Protein AF-A0A1Z9N523-F1 (afdb_monomer_lite)

Structure (mmCIF, N/CA/C/O backbone):
data_AF-A0A1Z9N523-F1
#
_entry.id   AF-A0A1Z9N523-F1
#
loop_
_atom_site.group_PDB
_atom_site.id
_atom_site.type_symbol
_atom_site.label_atom_id
_atom_site.label_alt_id
_atom_site.label_comp_id
_atom_site.label_asym_id
_atom_site.label_entity_id
_atom_site.label_seq_id
_atom_site.pdbx_PDB_ins_code
_atom_site.Cartn_x
_atom_site.Cartn_y
_atom_site.Cartn_z
_atom_site.occupancy
_atom_site.B_iso_or_equiv
_atom_site.auth_seq_id
_atom_site.auth_comp_id
_atom_site.auth_asym_id
_atom_site.auth_atom_id
_atom_site.pdbx_PDB_model_num
ATOM 1 N N . MET A 1 1 ? 18.114 -27.210 -59.861 1.00 57.78 1 MET A N 1
ATOM 2 C CA . MET A 1 1 ? 17.224 -27.190 -58.671 1.00 57.78 1 MET A CA 1
ATOM 3 C C . MET A 1 1 ? 17.980 -27.137 -57.331 1.00 57.78 1 MET A C 1
ATOM 5 O O . MET A 1 1 ? 17.465 -26.536 -56.399 1.00 57.78 1 MET A O 1
ATOM 9 N N . PHE A 1 2 ? 19.201 -27.685 -57.229 1.00 59.19 2 PHE A N 1
ATOM 10 C CA . PHE A 1 2 ? 20.018 -27.687 -55.998 1.00 59.19 2 PHE A CA 1
ATOM 11 C C . PHE A 1 2 ? 20.559 -26.310 -55.561 1.00 59.19 2 PHE A C 1
ATOM 13 O O . PHE A 1 2 ? 20.501 -25.986 -54.381 1.00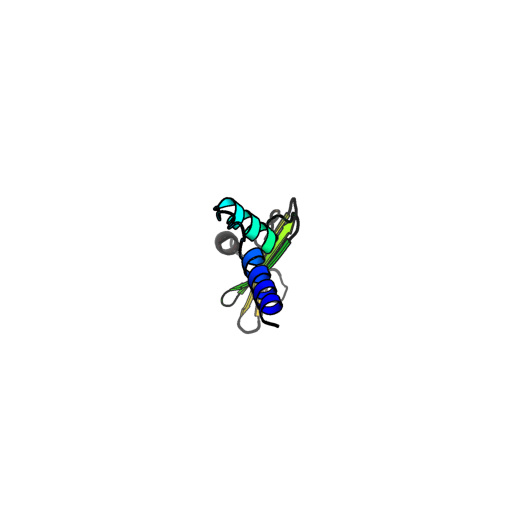 59.19 2 PHE A O 1
ATOM 20 N N . ILE A 1 3 ? 20.987 -25.458 -56.500 1.00 67.06 3 ILE A N 1
ATOM 21 C CA . ILE A 1 3 ? 21.534 -24.116 -56.201 1.00 67.06 3 ILE A CA 1
ATOM 22 C C . ILE A 1 3 ? 20.502 -23.195 -55.528 1.00 67.06 3 ILE A C 1
ATOM 24 O O . ILE A 1 3 ? 20.836 -22.484 -54.588 1.00 67.06 3 ILE A O 1
ATOM 28 N N . LYS A 1 4 ? 19.223 -23.261 -55.933 1.00 66.06 4 LYS A N 1
ATOM 29 C CA . LYS A 1 4 ? 18.140 -22.487 -55.295 1.00 66.06 4 LYS A CA 1
ATOM 30 C C . LYS A 1 4 ? 17.873 -22.932 -53.849 1.00 66.06 4 LYS A C 1
ATOM 32 O O . LYS A 1 4 ? 17.585 -22.092 -53.007 1.00 66.06 4 LYS A O 1
ATOM 37 N N . LYS A 1 5 ? 18.010 -24.233 -53.550 1.00 67.56 5 LYS A N 1
ATOM 38 C CA . LYS A 1 5 ? 17.895 -24.767 -52.179 1.00 67.56 5 LYS A CA 1
ATOM 39 C C . LYS A 1 5 ? 19.076 -24.342 -51.303 1.00 67.56 5 LYS A C 1
ATOM 41 O O . LYS A 1 5 ? 18.869 -24.000 -50.146 1.00 67.56 5 LYS A O 1
ATOM 46 N N . PHE A 1 6 ? 20.287 -24.316 -51.861 1.00 73.50 6 PHE A N 1
ATOM 47 C CA . PHE A 1 6 ? 21.483 -23.865 -51.147 1.00 73.50 6 PHE A CA 1
ATOM 48 C C . PHE A 1 6 ? 21.438 -22.359 -50.848 1.00 73.50 6 PHE A C 1
ATOM 50 O O . PHE A 1 6 ? 21.762 -21.940 -49.743 1.00 73.50 6 PHE A O 1
ATOM 57 N N . LEU A 1 7 ? 20.936 -21.557 -51.795 1.00 75.56 7 LEU A N 1
ATOM 58 C CA . LEU A 1 7 ? 20.715 -20.121 -51.608 1.00 75.56 7 LEU A CA 1
ATOM 59 C C . LEU A 1 7 ? 19.669 -19.836 -50.515 1.00 75.56 7 LEU A C 1
ATOM 61 O O . LEU A 1 7 ? 19.851 -18.937 -49.701 1.00 75.56 7 LEU A O 1
ATOM 65 N N . PHE A 1 8 ? 18.604 -20.640 -50.458 1.00 76.19 8 PHE A N 1
ATOM 66 C CA . PHE A 1 8 ? 17.593 -20.550 -49.404 1.00 76.19 8 PHE A CA 1
ATOM 67 C C . PHE A 1 8 ? 18.166 -20.909 -48.025 1.00 76.19 8 PHE A C 1
ATOM 69 O O . PHE A 1 8 ? 17.924 -20.185 -47.064 1.00 76.19 8 PHE A O 1
ATOM 76 N N . LEU A 1 9 ? 18.989 -21.963 -47.931 1.00 75.88 9 LEU A N 1
ATOM 77 C CA . LEU A 1 9 ? 19.697 -22.311 -46.692 1.00 75.88 9 LEU A CA 1
ATOM 78 C C . LEU A 1 9 ? 20.663 -21.199 -46.252 1.00 75.88 9 LEU A C 1
ATOM 80 O O . LEU A 1 9 ? 20.729 -20.877 -45.071 1.00 75.88 9 LEU A O 1
ATOM 84 N N . PHE A 1 10 ? 21.379 -20.584 -47.197 1.00 77.94 10 PHE A N 1
ATOM 85 C CA . PHE A 1 10 ? 22.317 -19.495 -46.919 1.00 77.94 10 PHE A CA 1
ATOM 86 C C . PHE A 1 10 ? 21.618 -18.250 -46.357 1.00 77.94 10 PHE A C 1
ATOM 88 O O . PHE A 1 10 ? 22.131 -17.632 -45.427 1.00 77.94 10 PHE A O 1
ATOM 95 N N . CYS A 1 11 ? 20.408 -17.930 -46.831 1.00 76.12 11 CYS A N 1
ATOM 96 C CA . CYS A 1 11 ? 19.597 -16.870 -46.231 1.00 76.12 11 CYS A CA 1
ATOM 97 C C . CYS A 1 11 ? 19.320 -17.119 -44.740 1.00 76.12 11 CYS A C 1
ATOM 99 O O . CYS A 1 11 ? 19.436 -16.177 -43.965 1.00 76.12 11 CYS A O 1
ATOM 101 N N . PHE A 1 12 ? 19.037 -18.354 -44.306 1.00 73.62 12 PHE A N 1
ATOM 102 C CA . PHE A 1 12 ? 18.837 -18.650 -42.877 1.00 73.62 12 PHE A CA 1
ATOM 103 C C . PHE A 1 12 ? 20.097 -18.428 -42.031 1.00 73.62 12 PHE A C 1
ATOM 105 O O . PHE A 1 12 ? 19.989 -17.959 -40.898 1.00 73.62 12 PHE A O 1
ATOM 112 N N . TYR A 1 13 ? 21.288 -18.691 -42.580 1.00 74.44 13 TYR A N 1
ATOM 113 C CA . TYR A 1 13 ? 22.548 -18.416 -41.881 1.00 74.44 13 TYR A CA 1
ATOM 114 C C . TYR A 1 13 ? 22.789 -16.918 -41.664 1.00 74.44 13 TYR A C 1
ATOM 116 O O . TYR A 1 13 ? 23.318 -16.534 -40.623 1.00 74.44 13 TYR A O 1
ATOM 124 N N . LEU A 1 14 ? 22.350 -16.066 -42.597 1.00 72.69 14 LEU A N 1
ATOM 125 C CA . LEU A 1 14 ? 22.487 -14.612 -42.468 1.00 72.69 14 LEU A CA 1
ATOM 126 C C . LEU A 1 14 ? 21.544 -14.012 -41.409 1.00 72.69 14 LEU A C 1
ATOM 128 O O . LEU A 1 14 ? 21.895 -13.007 -40.797 1.00 72.69 14 LEU A O 1
ATOM 132 N N . VAL A 1 15 ? 20.386 -14.632 -41.139 1.00 73.56 15 VAL A N 1
ATOM 133 C CA . VAL A 1 15 ? 19.443 -14.163 -40.096 1.00 73.56 15 VAL A CA 1
ATOM 134 C C . VAL A 1 15 ? 19.858 -14.612 -38.684 1.00 73.56 15 VAL A C 1
ATOM 136 O O . VAL A 1 15 ? 19.435 -14.017 -37.698 1.00 73.56 15 VAL A O 1
ATOM 139 N N . SER A 1 16 ? 20.726 -15.622 -38.553 1.00 70.62 16 SER A N 1
ATOM 140 C CA . SER A 1 16 ? 21.123 -16.178 -37.248 1.00 70.62 16 SER A CA 1
ATOM 141 C C . SER A 1 16 ? 22.167 -15.346 -36.486 1.00 70.62 16 SER A C 1
ATOM 143 O O . SER A 1 16 ? 22.482 -15.668 -35.339 1.00 70.62 16 SER A O 1
ATOM 145 N N . CYS A 1 17 ? 22.723 -14.291 -37.086 1.00 68.88 17 CYS A N 1
ATOM 146 C CA . CYS A 1 17 ? 23.700 -13.430 -36.423 1.00 68.88 17 CYS A CA 1
ATOM 147 C C . CYS A 1 17 ? 22.988 -12.322 -35.629 1.00 68.88 17 CYS A C 1
ATOM 149 O O . CYS A 1 17 ? 22.933 -11.166 -36.044 1.00 68.88 17 CYS A O 1
ATOM 151 N N . SER A 1 18 ? 22.406 -12.671 -34.479 1.00 67.38 18 SER A N 1
ATOM 152 C CA . SER A 1 18 ? 21.910 -11.673 -33.527 1.00 67.38 18 SER A CA 1
ATOM 153 C C . SER A 1 18 ? 23.042 -11.247 -32.595 1.00 67.38 18 SER A C 1
ATOM 155 O O . SER A 1 18 ? 23.597 -12.081 -31.879 1.00 67.38 18 SER A O 1
ATOM 157 N N . GLN A 1 19 ? 23.365 -9.953 -32.556 1.00 67.12 19 GLN A N 1
ATOM 158 C CA . GLN A 1 19 ? 24.221 -9.400 -31.506 1.00 67.12 19 GLN A CA 1
ATOM 159 C C . GLN A 1 19 ? 23.530 -9.612 -30.155 1.00 67.12 19 GLN A C 1
ATOM 161 O O . GLN A 1 19 ? 22.547 -8.937 -29.836 1.00 67.12 19 GLN A O 1
ATOM 166 N N . ILE A 1 20 ? 24.030 -10.563 -29.365 1.00 68.25 20 ILE A N 1
ATOM 167 C CA . ILE A 1 20 ? 23.615 -10.737 -27.976 1.00 68.25 20 ILE A CA 1
ATOM 168 C C . ILE A 1 20 ? 24.102 -9.490 -27.245 1.00 68.25 20 ILE A C 1
ATOM 170 O O . ILE A 1 20 ? 25.281 -9.369 -26.917 1.00 68.25 20 ILE A O 1
ATOM 174 N N . 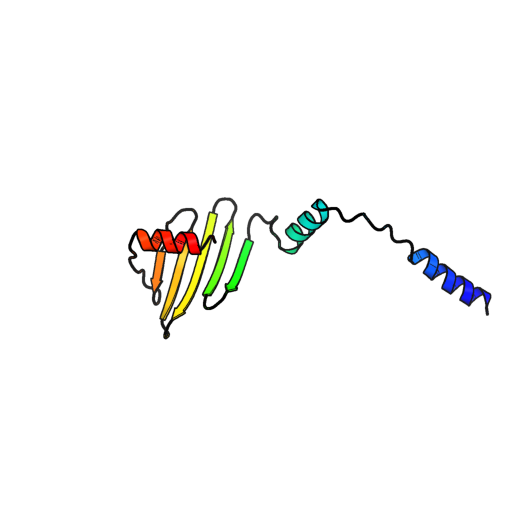LYS A 1 21 ? 23.204 -8.520 -27.040 1.00 69.50 21 LYS A N 1
ATOM 175 C CA . LYS A 1 21 ? 23.496 -7.395 -26.153 1.00 69.50 21 LYS A CA 1
ATOM 176 C C . LYS A 1 21 ? 23.793 -7.996 -24.778 1.00 69.50 21 LYS A C 1
ATOM 178 O O . LYS A 1 21 ? 22.934 -8.727 -24.275 1.00 69.50 21 LYS A O 1
ATOM 183 N N . PRO A 1 22 ? 24.972 -7.743 -24.186 1.00 73.31 22 PRO A N 1
ATOM 184 C CA . PRO A 1 22 ? 25.271 -8.251 -22.860 1.00 73.31 22 PRO A CA 1
ATOM 185 C C . PRO A 1 22 ? 24.188 -7.740 -21.914 1.00 73.31 22 PRO A C 1
ATOM 187 O O . PRO A 1 22 ? 23.925 -6.539 -21.835 1.00 73.31 22 PRO A O 1
ATOM 190 N N . ILE A 1 23 ? 23.500 -8.672 -21.260 1.00 78.50 23 ILE A N 1
ATOM 191 C CA . ILE A 1 23 ? 22.496 -8.334 -20.263 1.00 78.50 23 ILE A CA 1
ATOM 192 C C . ILE A 1 23 ? 23.263 -7.752 -19.077 1.00 78.50 23 ILE A C 1
ATOM 194 O O . ILE A 1 23 ? 23.980 -8.476 -18.391 1.00 78.50 23 ILE A O 1
ATOM 198 N N . ASN A 1 24 ? 23.144 -6.442 -18.869 1.00 86.81 24 ASN A N 1
ATOM 199 C CA . ASN A 1 24 ? 23.617 -5.791 -17.654 1.00 86.81 24 ASN A CA 1
ATOM 200 C C . ASN A 1 24 ? 22.449 -5.644 -16.661 1.00 86.81 24 ASN A C 1
ATOM 202 O O . ASN A 1 24 ? 21.276 -5.711 -17.040 1.00 86.81 24 ASN A O 1
ATOM 206 N N . SER A 1 25 ? 22.775 -5.473 -15.381 1.00 91.88 25 SER A N 1
ATOM 207 C CA . SER A 1 25 ? 21.787 -5.300 -14.312 1.00 91.88 25 SER A CA 1
ATOM 208 C C . SER A 1 25 ? 20.889 -4.082 -14.536 1.00 91.88 25 SER A C 1
ATOM 210 O O . SER A 1 25 ? 19.683 -4.173 -14.323 1.00 91.88 25 SER A O 1
ATOM 212 N N . GLU A 1 26 ? 21.453 -2.977 -15.028 1.00 90.94 26 GLU A N 1
ATOM 213 C CA . GLU A 1 26 ? 20.734 -1.721 -15.274 1.00 90.94 26 GLU A CA 1
ATOM 214 C C . GLU A 1 26 ? 19.571 -1.913 -16.255 1.00 90.94 26 GLU A C 1
ATOM 216 O O . GLU A 1 26 ? 18.436 -1.539 -15.984 1.00 90.94 26 GLU A O 1
ATOM 221 N N . LEU A 1 27 ? 19.825 -2.609 -17.361 1.00 91.62 27 LEU A N 1
ATOM 222 C CA . LEU A 1 27 ? 18.855 -2.889 -18.410 1.00 91.62 27 LEU A CA 1
ATOM 223 C C . LEU A 1 27 ? 17.731 -3.800 -17.909 1.00 91.62 27 LEU A C 1
ATOM 225 O O . LEU A 1 27 ? 16.593 -3.673 -18.360 1.00 91.62 27 LEU A O 1
ATOM 229 N N . ILE A 1 28 ? 18.026 -4.729 -16.994 1.00 92.06 28 ILE A N 1
ATOM 230 C CA . ILE A 1 28 ? 16.991 -5.545 -16.344 1.00 92.06 28 ILE A CA 1
ATOM 231 C C . ILE A 1 28 ? 16.106 -4.654 -15.467 1.00 92.06 28 ILE A C 1
ATOM 233 O O . ILE A 1 28 ? 14.878 -4.770 -15.527 1.00 92.06 28 ILE A O 1
ATOM 237 N N . ILE A 1 29 ? 16.711 -3.763 -14.675 1.00 91.00 29 ILE A N 1
ATOM 238 C CA . ILE A 1 29 ? 15.992 -2.841 -13.790 1.00 91.00 29 ILE A CA 1
ATOM 239 C C . ILE A 1 29 ? 15.103 -1.907 -14.616 1.00 91.00 29 ILE A C 1
ATOM 241 O O . ILE A 1 29 ? 13.901 -1.843 -14.368 1.00 91.00 29 ILE A O 1
ATOM 245 N N . GLU A 1 30 ? 15.642 -1.262 -15.650 1.00 91.81 30 GLU A N 1
ATOM 246 C CA . GLU A 1 30 ? 14.895 -0.354 -16.527 1.00 91.81 30 GLU A CA 1
ATOM 247 C C . GLU A 1 30 ? 13.727 -1.054 -17.228 1.00 91.81 30 GLU A C 1
ATOM 249 O O . GLU A 1 30 ? 12.601 -0.551 -17.229 1.00 91.81 30 GLU A O 1
ATOM 254 N N . LYS A 1 31 ? 13.957 -2.254 -17.778 1.00 91.38 31 LYS A N 1
ATOM 255 C CA . LYS A 1 31 ? 12.886 -3.050 -18.393 1.00 91.38 31 LYS A CA 1
ATOM 256 C C . LYS A 1 31 ? 11.805 -3.425 -17.388 1.00 91.38 31 LYS A C 1
ATOM 258 O O . LYS A 1 31 ? 10.631 -3.410 -17.743 1.00 91.38 31 LYS A O 1
ATOM 263 N N . SER A 1 32 ? 12.182 -3.736 -16.149 1.00 91.44 32 SER A N 1
ATOM 264 C CA . SER A 1 32 ? 11.228 -4.057 -15.084 1.00 91.44 32 SER A CA 1
ATOM 265 C C . SER A 1 32 ? 10.407 -2.827 -14.694 1.00 91.44 32 SER A C 1
ATOM 267 O O . SER A 1 32 ? 9.181 -2.896 -14.649 1.00 91.44 32 SER A O 1
ATOM 269 N N . ILE A 1 33 ? 11.058 -1.678 -14.491 1.00 89.50 33 ILE A N 1
ATOM 270 C CA . ILE A 1 33 ? 10.389 -0.401 -14.206 1.00 89.50 33 ILE A CA 1
ATOM 271 C C . ILE A 1 33 ? 9.372 -0.082 -15.305 1.00 89.50 33 ILE A C 1
ATOM 273 O O . ILE A 1 33 ? 8.212 0.186 -14.995 1.00 89.50 33 ILE A O 1
ATOM 277 N N . SER A 1 34 ? 9.784 -0.182 -16.571 1.00 89.31 34 SER A N 1
ATOM 278 C CA . SER A 1 34 ? 8.935 0.108 -17.729 1.00 89.31 34 SER A CA 1
ATOM 279 C C . SER A 1 34 ? 7.768 -0.878 -17.868 1.00 89.31 34 SER A C 1
ATOM 281 O O . SER A 1 34 ? 6.628 -0.458 -18.067 1.00 89.31 34 SER A O 1
ATOM 283 N N . ALA A 1 35 ? 8.015 -2.182 -17.703 1.00 89.38 35 ALA A N 1
ATOM 284 C CA . ALA A 1 35 ? 6.984 -3.213 -17.830 1.00 89.38 35 ALA A CA 1
ATOM 285 C C . ALA A 1 35 ? 5.874 -3.074 -16.777 1.00 89.38 35 ALA A C 1
ATOM 287 O O . ALA A 1 35 ? 4.700 -3.281 -17.084 1.00 89.38 35 ALA A O 1
ATOM 288 N N . TYR A 1 36 ? 6.234 -2.698 -15.548 1.00 84.50 36 TYR A N 1
ATOM 289 C CA . TYR A 1 36 ? 5.289 -2.563 -14.437 1.00 84.50 36 TYR A CA 1
ATOM 290 C C . TYR A 1 36 ? 4.822 -1.114 -14.202 1.00 84.50 36 TYR A C 1
ATOM 292 O O . TYR A 1 36 ? 3.978 -0.874 -13.339 1.00 84.50 36 TYR A O 1
ATOM 300 N N . GLY A 1 37 ? 5.315 -0.150 -14.987 1.00 83.12 37 GLY A N 1
ATOM 301 C CA . GLY A 1 37 ? 4.894 1.251 -14.942 1.00 83.12 37 GLY A CA 1
ATOM 302 C C . GLY A 1 37 ? 5.349 2.016 -13.696 1.00 83.12 37 GLY A C 1
ATOM 303 O O . GLY A 1 37 ? 4.664 2.953 -13.283 1.00 83.12 37 GLY A O 1
ATOM 304 N N . TRP A 1 38 ? 6.473 1.624 -13.088 1.00 81.06 38 TRP A N 1
ATOM 305 C CA . TRP A 1 38 ? 7.049 2.298 -11.912 1.00 81.06 38 TRP A CA 1
ATOM 306 C C . TRP A 1 38 ? 7.620 3.688 -12.224 1.00 81.06 38 TRP A C 1
ATOM 308 O O . TRP A 1 38 ? 7.844 4.486 -11.318 1.00 81.06 38 TRP A O 1
ATOM 318 N N . ASP A 1 39 ? 7.823 3.994 -13.500 1.00 85.56 39 ASP A N 1
ATOM 319 C CA . ASP A 1 39 ? 8.192 5.307 -14.028 1.00 85.56 39 ASP A CA 1
ATOM 320 C C . ASP A 1 39 ? 7.004 6.285 -14.108 1.00 85.56 39 ASP A C 1
ATOM 322 O O . ASP A 1 39 ? 7.184 7.493 -14.298 1.00 85.56 39 ASP A O 1
ATOM 326 N N . LYS A 1 40 ? 5.766 5.802 -13.939 1.00 88.19 40 LYS A N 1
ATOM 327 C CA . LYS A 1 40 ? 4.572 6.646 -14.010 1.00 88.19 40 LYS A CA 1
ATOM 328 C C . LYS A 1 40 ? 4.418 7.480 -12.742 1.00 88.19 40 LYS A C 1
ATOM 330 O O . LYS A 1 40 ? 4.322 6.970 -11.632 1.00 88.19 40 LYS A O 1
ATOM 335 N N . LYS A 1 41 ? 4.245 8.794 -12.917 1.00 86.88 41 LYS A N 1
ATOM 336 C CA . LYS A 1 41 ? 3.917 9.723 -11.814 1.00 86.88 41 LYS A CA 1
ATOM 337 C C . LYS A 1 41 ? 2.576 9.420 -11.137 1.00 86.88 41 LYS A C 1
ATOM 339 O O . LYS A 1 41 ? 2.373 9.793 -9.985 1.00 86.88 41 LYS A O 1
ATOM 344 N N . ASN A 1 42 ? 1.658 8.796 -11.875 1.00 93.62 42 ASN A N 1
ATOM 345 C CA . ASN A 1 42 ? 0.340 8.403 -11.402 1.00 93.62 42 ASN A CA 1
ATOM 346 C C . ASN A 1 42 ? 0.133 6.919 -11.681 1.00 93.62 42 ASN A C 1
ATOM 348 O O . ASN A 1 42 ? 0.145 6.509 -12.843 1.00 93.62 42 ASN A O 1
ATOM 352 N N . PHE A 1 43 ? -0.101 6.133 -10.638 1.00 92.12 43 PHE A N 1
ATOM 353 C CA . PHE A 1 43 ? -0.445 4.727 -10.799 1.00 92.12 43 PHE A CA 1
ATOM 354 C C . PHE A 1 43 ? -1.323 4.234 -9.652 1.00 92.12 43 PHE A C 1
ATOM 356 O O . PHE A 1 43 ? -1.386 4.829 -8.572 1.00 92.12 43 PHE A O 1
ATOM 363 N N . SER A 1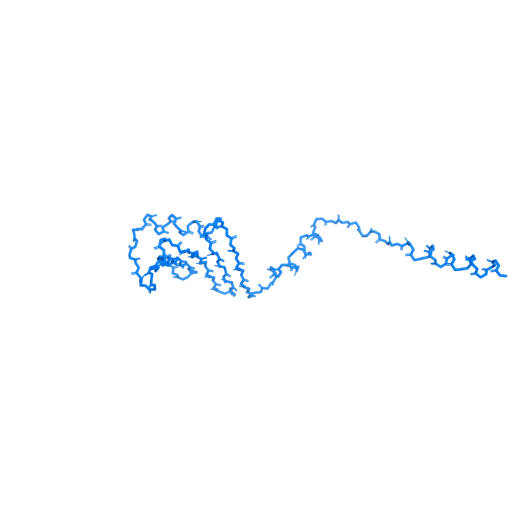 44 ? -2.011 3.123 -9.899 1.00 93.06 44 SER A N 1
ATOM 364 C CA . SER A 1 44 ? -2.683 2.366 -8.856 1.00 93.06 44 SER A CA 1
ATOM 365 C C . SER A 1 44 ? -2.355 0.893 -9.011 1.00 93.06 44 SER A C 1
ATOM 367 O O . SER A 1 44 ? -2.372 0.368 -10.120 1.00 93.06 44 SER A O 1
ATOM 369 N N . ILE A 1 45 ? -2.054 0.249 -7.889 1.00 91.31 45 ILE A N 1
ATOM 370 C CA . ILE A 1 45 ? -1.817 -1.189 -7.810 1.00 91.31 45 ILE A CA 1
ATOM 371 C C . ILE A 1 45 ? -2.905 -1.757 -6.916 1.00 91.31 45 ILE A C 1
ATOM 373 O O . ILE A 1 45 ? -3.233 -1.176 -5.882 1.00 91.31 45 ILE A O 1
ATOM 377 N N . THR A 1 46 ? -3.493 -2.870 -7.329 1.00 94.62 46 THR A N 1
ATOM 378 C CA . THR A 1 46 ? -4.433 -3.639 -6.517 1.00 94.62 46 THR A CA 1
ATOM 379 C C . THR A 1 46 ? -4.020 -5.092 -6.587 1.00 94.62 46 THR A C 1
ATOM 381 O O . THR A 1 46 ? -3.767 -5.599 -7.677 1.00 94.62 46 THR A O 1
ATOM 384 N N . PHE A 1 47 ? -3.929 -5.740 -5.436 1.00 93.94 47 PHE A N 1
ATOM 385 C CA . PHE A 1 47 ? -3.570 -7.146 -5.348 1.00 93.94 47 PHE A CA 1
ATOM 386 C C . PHE A 1 47 ? -4.217 -7.768 -4.118 1.00 93.94 47 PHE A C 1
ATOM 388 O O . PHE A 1 47 ? -4.466 -7.087 -3.121 1.00 93.94 47 PHE A O 1
ATOM 395 N N . ASP A 1 48 ? -4.469 -9.065 -4.200 1.00 96.06 48 ASP A N 1
ATOM 396 C CA . ASP A 1 48 ? -4.971 -9.847 -3.083 1.00 96.06 48 ASP A CA 1
ATOM 397 C C . ASP A 1 48 ? -3.793 -10.571 -2.424 1.00 96.06 48 ASP A C 1
ATOM 399 O O . ASP A 1 48 ? -2.934 -11.145 -3.098 1.00 96.06 48 ASP A O 1
ATOM 403 N N . PHE A 1 49 ? -3.725 -10.513 -1.098 1.00 92.94 49 PHE A N 1
ATOM 404 C CA . PHE A 1 49 ? -2.723 -11.212 -0.307 1.00 92.94 49 PHE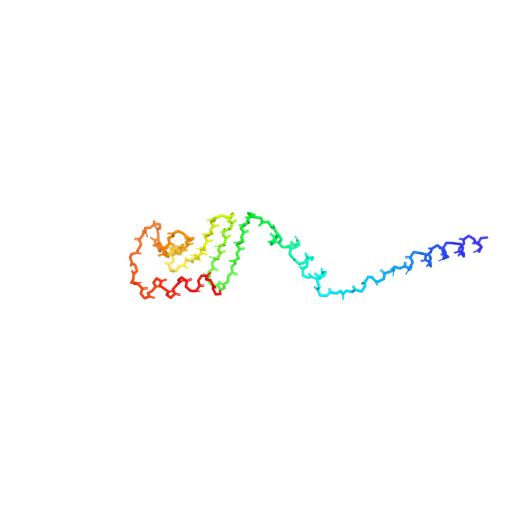 A CA 1
ATOM 405 C C . PHE A 1 49 ? -3.368 -11.778 0.952 1.00 92.94 49 PHE A C 1
ATOM 407 O O . PHE A 1 49 ? -3.811 -11.034 1.833 1.00 92.94 49 PHE A O 1
ATOM 414 N N . ARG A 1 50 ? -3.387 -13.113 1.044 1.00 92.12 50 ARG A N 1
ATOM 415 C CA . ARG A 1 50 ? -4.139 -13.849 2.073 1.00 92.12 50 ARG A CA 1
ATOM 416 C C . ARG A 1 50 ? -5.616 -13.424 2.027 1.00 92.12 50 ARG A C 1
ATOM 418 O O . ARG A 1 50 ? -6.183 -13.343 0.945 1.00 92.12 50 ARG A O 1
ATOM 425 N N . ASP A 1 51 ? -6.207 -13.101 3.173 1.00 93.50 51 ASP A N 1
ATOM 426 C CA . ASP A 1 51 ? -7.620 -12.713 3.296 1.00 93.50 51 ASP A CA 1
ATOM 427 C C . ASP A 1 51 ? -7.881 -11.228 2.994 1.00 93.50 51 ASP A C 1
ATOM 429 O O . ASP A 1 51 ? -8.971 -10.717 3.258 1.00 93.50 51 ASP A O 1
ATOM 433 N N . TYR A 1 52 ? -6.874 -10.498 2.509 1.00 95.38 52 TYR A N 1
ATOM 434 C CA . TYR A 1 52 ? -6.946 -9.056 2.329 1.00 95.38 52 TYR A CA 1
ATOM 435 C C . TYR A 1 52 ? -6.757 -8.651 0.875 1.00 95.38 52 TYR A C 1
ATOM 437 O O . TYR A 1 52 ? -5.834 -9.095 0.196 1.00 95.38 52 TYR A O 1
ATOM 445 N N . LYS A 1 53 ? -7.571 -7.689 0.451 1.00 96.94 53 LYS A N 1
ATOM 446 C CA . LYS A 1 53 ? -7.369 -6.925 -0.773 1.00 96.94 53 LYS A CA 1
ATOM 447 C C . LYS A 1 53 ? -6.647 -5.629 -0.455 1.00 96.94 53 LYS A C 1
ATOM 449 O O . LYS A 1 53 ? -7.152 -4.813 0.324 1.00 96.94 53 LYS A O 1
ATOM 454 N N . TYR A 1 54 ? -5.492 -5.437 -1.072 1.00 96.19 54 TYR A N 1
ATOM 455 C CA . TYR A 1 54 ? -4.662 -4.251 -0.930 1.00 96.19 54 TYR A CA 1
ATOM 456 C C . TYR A 1 54 ? -4.809 -3.340 -2.137 1.00 96.19 54 TYR A C 1
ATOM 458 O O . TYR A 1 54 ? -4.960 -3.793 -3.273 1.00 96.19 54 TYR A O 1
ATOM 466 N N . LYS A 1 55 ? -4.733 -2.034 -1.889 1.00 96.06 55 LYS A N 1
ATOM 467 C CA . LYS A 1 55 ? -4.708 -1.018 -2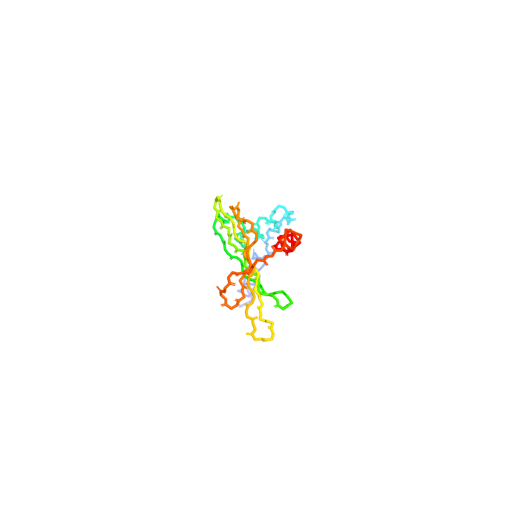.934 1.00 96.06 55 LYS A CA 1
ATOM 468 C C . LYS A 1 55 ? -3.727 0.091 -2.581 1.00 96.06 55 LYS A C 1
ATOM 470 O O . LYS A 1 55 ? -3.812 0.691 -1.515 1.00 96.06 55 LYS A O 1
ATOM 475 N N . LEU A 1 56 ? -2.837 0.385 -3.520 1.00 94.44 56 LEU A N 1
ATOM 476 C CA . LEU A 1 56 ? -1.979 1.561 -3.521 1.00 94.44 56 LEU A CA 1
ATOM 477 C C . LEU A 1 56 ? -2.472 2.520 -4.603 1.00 94.44 56 LEU A C 1
ATOM 479 O O . LEU A 1 56 ? -2.747 2.113 -5.734 1.00 94.44 56 LEU A O 1
ATOM 483 N N . ILE A 1 57 ? -2.574 3.799 -4.264 1.00 95.19 57 ILE A N 1
ATOM 484 C CA . ILE A 1 57 ? -2.729 4.899 -5.216 1.00 95.19 57 ILE A CA 1
ATOM 485 C C . ILE A 1 57 ? -1.552 5.840 -5.001 1.00 95.19 57 ILE A C 1
ATOM 487 O O . ILE A 1 57 ? -1.343 6.308 -3.884 1.00 95.19 57 ILE A O 1
ATOM 491 N N . ARG A 1 58 ? -0.815 6.150 -6.066 1.00 93.69 58 ARG A N 1
ATOM 492 C CA . ARG A 1 58 ? 0.285 7.115 -6.047 1.00 93.69 58 ARG A CA 1
ATOM 493 C C . ARG A 1 58 ? 0.030 8.215 -7.069 1.00 93.69 58 ARG A C 1
ATOM 495 O O . ARG A 1 58 ? -0.353 7.937 -8.203 1.00 93.69 58 ARG A O 1
ATOM 502 N N . LYS A 1 59 ? 0.229 9.454 -6.634 1.00 94.94 59 LYS A N 1
ATOM 503 C CA . LYS A 1 59 ? 0.185 10.704 -7.400 1.00 94.94 59 LYS A CA 1
ATOM 504 C C . LYS A 1 59 ? 1.421 11.545 -7.022 1.00 94.94 59 LYS A C 1
ATOM 506 O O . LYS A 1 59 ? 2.032 11.256 -5.993 1.00 94.94 59 LYS A O 1
ATOM 511 N N . PRO A 1 60 ? 1.775 12.610 -7.768 1.00 92.69 60 PRO A N 1
ATOM 512 C CA . PRO A 1 60 ? 2.983 13.402 -7.514 1.00 92.69 60 PRO A CA 1
ATOM 513 C C . PRO A 1 60 ? 3.184 13.871 -6.066 1.00 92.69 60 PRO A C 1
ATOM 515 O O . PRO A 1 60 ? 4.303 13.843 -5.570 1.00 92.69 60 PRO A O 1
ATOM 518 N N . VAL A 1 61 ? 2.107 14.283 -5.394 1.00 94.50 61 VAL A N 1
ATOM 519 C CA . VAL A 1 61 ? 2.136 14.840 -4.027 1.00 94.50 61 VAL A CA 1
ATOM 520 C C . VAL A 1 61 ? 1.236 14.076 -3.055 1.00 94.50 61 VAL A C 1
ATOM 522 O O . VAL A 1 61 ? 0.990 14.533 -1.948 1.00 94.50 61 VAL A O 1
ATOM 525 N N . PHE A 1 62 ? 0.718 12.918 -3.469 1.00 96.25 62 PHE A N 1
ATOM 526 C CA . PHE A 1 62 ? -0.262 12.173 -2.687 1.00 96.25 62 PHE A CA 1
ATOM 527 C C . PHE A 1 62 ? -0.055 10.671 -2.827 1.00 96.25 62 PHE A C 1
ATOM 529 O O . PHE A 1 62 ? 0.151 10.155 -3.928 1.00 96.25 62 PHE A O 1
ATOM 536 N N . PHE A 1 63 ? -0.194 9.951 -1.719 1.00 94.75 63 PHE A N 1
ATOM 537 C CA . PHE A 1 63 ? -0.360 8.506 -1.754 1.00 94.75 63 PHE A CA 1
ATOM 538 C C . PHE A 1 63 ? -1.491 8.056 -0.836 1.00 94.75 63 PHE A C 1
ATOM 540 O O . PHE A 1 63 ? -1.806 8.707 0.158 1.00 94.75 63 PHE A O 1
ATOM 547 N N . SER A 1 64 ? -2.082 6.915 -1.173 1.00 96.88 64 SER A N 1
ATOM 548 C CA . SER A 1 64 ? -3.060 6.226 -0.344 1.00 96.88 64 SER A CA 1
ATOM 549 C C . SER A 1 64 ? -2.758 4.738 -0.317 1.00 96.88 64 SER A C 1
ATOM 551 O O . SER A 1 64 ? -2.635 4.113 -1.372 1.00 96.88 64 SER A O 1
ATOM 553 N N . PHE A 1 65 ? -2.656 4.197 0.893 1.00 97.12 65 PHE A N 1
ATOM 554 C CA . PHE A 1 65 ? -2.627 2.769 1.151 1.00 97.12 65 PHE A CA 1
ATOM 555 C C . PHE A 1 65 ? -3.975 2.346 1.713 1.00 97.12 65 PHE A C 1
ATOM 557 O O . PHE A 1 65 ? -4.486 2.952 2.657 1.00 97.12 65 PHE A O 1
ATOM 564 N N . GLN A 1 66 ? -4.537 1.292 1.144 1.00 97.31 66 GLN A N 1
ATOM 565 C CA . GLN A 1 66 ? -5.797 0.722 1.576 1.00 97.31 66 GLN A CA 1
ATOM 566 C C . GLN A 1 66 ? -5.661 -0.790 1.719 1.00 97.31 66 GLN A C 1
ATOM 568 O O . GLN A 1 66 ? -5.037 -1.455 0.892 1.00 97.31 66 GLN A O 1
ATOM 573 N N . ARG A 1 67 ? -6.312 -1.322 2.750 1.00 96.69 67 ARG A N 1
ATOM 574 C CA . ARG A 1 67 ? -6.533 -2.752 2.957 1.00 96.69 67 ARG A CA 1
ATOM 575 C C . ARG A 1 67 ? -8.001 -2.980 3.251 1.00 96.69 67 ARG A C 1
ATOM 577 O O . ARG A 1 67 ? -8.591 -2.255 4.046 1.00 96.69 67 ARG A O 1
ATOM 584 N N . SER A 1 68 ? -8.578 -4.013 2.661 1.00 97.19 68 SER A N 1
ATOM 585 C CA . SER A 1 68 ? -9.954 -4.414 2.937 1.00 97.19 68 SER A CA 1
ATOM 586 C C . SER A 1 68 ? -10.078 -5.919 3.079 1.00 97.19 68 SER A C 1
ATOM 588 O O . SER A 1 68 ? -9.362 -6.656 2.406 1.00 97.19 68 SER A O 1
ATOM 590 N N . LYS A 1 69 ? -10.990 -6.357 3.943 1.00 96.94 69 LYS A N 1
ATOM 591 C CA . LYS A 1 69 ? -11.435 -7.749 4.034 1.00 96.94 69 LYS A CA 1
ATOM 592 C C . LYS A 1 69 ? -12.902 -7.814 4.428 1.00 96.94 69 LYS A C 1
ATOM 594 O O . LYS A 1 69 ? -13.433 -6.857 4.989 1.00 96.94 69 LYS A O 1
ATOM 599 N N . VAL A 1 70 ? -13.516 -8.965 4.198 1.00 97.12 70 VAL A N 1
ATOM 600 C CA . VAL A 1 70 ? -14.807 -9.313 4.791 1.00 97.12 70 VAL A CA 1
ATOM 601 C C . VAL A 1 70 ? -14.542 -10.323 5.899 1.00 97.12 70 VAL A C 1
ATOM 603 O O . VAL A 1 70 ? -13.892 -11.337 5.664 1.00 97.12 70 VAL A O 1
ATOM 606 N N . ASN A 1 71 ? -15.000 -10.029 7.111 1.00 93.44 71 ASN A N 1
ATOM 607 C CA . ASN A 1 71 ? -14.879 -10.907 8.267 1.00 93.44 71 ASN A CA 1
ATOM 608 C C . ASN A 1 71 ? -16.279 -11.214 8.793 1.00 93.44 71 ASN A C 1
ATOM 610 O O . ASN A 1 71 ? -16.951 -10.296 9.246 1.00 93.44 71 ASN A O 1
ATOM 614 N N . GLU A 1 72 ? -16.724 -12.469 8.707 1.00 94.06 72 GLU A N 1
ATOM 615 C CA . GLU A 1 72 ? -18.065 -12.886 9.169 1.00 94.06 72 GLU A CA 1
ATOM 616 C C . GLU A 1 72 ? -19.207 -12.046 8.557 1.00 94.06 72 GLU A C 1
ATOM 618 O O . GLU A 1 72 ? -20.164 -11.665 9.221 1.00 94.06 72 GLU A O 1
ATOM 623 N N . GLY A 1 73 ? -19.082 -11.709 7.269 1.00 95.00 73 GLY A N 1
ATOM 624 C CA . GLY A 1 73 ? -20.043 -10.858 6.558 1.00 95.00 73 GLY A CA 1
ATOM 625 C C . GLY A 1 73 ? -19.864 -9.354 6.788 1.00 95.00 73 GLY A C 1
ATOM 626 O O . GLY A 1 73 ? -20.521 -8.574 6.111 1.00 95.00 73 GLY A O 1
ATOM 627 N N . ILE A 1 74 ? -18.946 -8.943 7.667 1.00 96.50 74 ILE A N 1
ATOM 628 C CA . ILE A 1 74 ? -18.658 -7.537 7.962 1.00 96.50 74 ILE A CA 1
ATOM 629 C C . ILE A 1 74 ? -17.485 -7.049 7.107 1.00 96.50 74 ILE A C 1
ATOM 631 O O . ILE A 1 74 ? -16.357 -7.535 7.233 1.00 96.50 74 ILE A O 1
ATOM 635 N N . ALA A 1 75 ? -17.723 -6.053 6.260 1.00 97.00 75 ALA A N 1
ATOM 636 C CA . ALA A 1 75 ? -16.703 -5.360 5.492 1.00 97.00 75 ALA A CA 1
ATOM 637 C C . ALA A 1 75 ? -15.881 -4.437 6.400 1.00 97.00 75 ALA A C 1
ATOM 639 O O . ALA A 1 75 ? -16.398 -3.487 6.990 1.00 97.00 75 ALA A O 1
ATOM 640 N N . ILE A 1 76 ? -14.576 -4.697 6.474 1.00 97.56 76 ILE A N 1
ATOM 641 C CA . ILE A 1 76 ? -13.599 -3.901 7.219 1.00 97.56 76 ILE A CA 1
ATOM 642 C C . ILE A 1 76 ? -12.645 -3.262 6.216 1.00 97.56 76 ILE A C 1
ATOM 644 O O . ILE A 1 76 ? -12.016 -3.966 5.423 1.00 97.56 76 ILE A O 1
ATOM 648 N N . VAL A 1 77 ? -12.502 -1.938 6.273 1.00 97.75 77 VAL A N 1
ATOM 649 C CA . VAL A 1 77 ? -11.617 -1.180 5.380 1.00 97.75 77 VAL A CA 1
ATOM 650 C C . VAL A 1 77 ? -10.725 -0.253 6.193 1.00 97.75 77 VAL A C 1
ATOM 652 O O . VAL A 1 77 ? -11.225 0.604 6.914 1.00 97.75 77 VAL A O 1
ATOM 655 N N . ASP A 1 78 ? -9.414 -0.407 6.032 1.00 97.44 78 ASP A N 1
ATOM 656 C CA . ASP A 1 78 ? -8.387 0.496 6.547 1.00 97.44 78 ASP A CA 1
ATOM 657 C C . ASP A 1 78 ? -7.881 1.387 5.408 1.00 97.44 78 ASP A C 1
ATOM 659 O O . ASP A 1 78 ? -7.538 0.876 4.339 1.00 97.44 78 ASP A O 1
ATOM 663 N N . VAL A 1 79 ? -7.789 2.698 5.639 1.00 97.50 79 VAL A N 1
ATOM 664 C CA . VAL A 1 79 ? -7.217 3.665 4.689 1.00 97.50 79 VAL A CA 1
ATOM 665 C C . VAL A 1 79 ? -6.229 4.574 5.409 1.00 97.50 79 VAL A C 1
ATOM 667 O O . VAL A 1 79 ? -6.572 5.195 6.410 1.00 97.50 79 VAL A O 1
ATOM 670 N N . MET A 1 80 ? -5.020 4.692 4.869 1.00 97.06 80 MET A N 1
ATOM 671 C CA . MET A 1 80 ? -3.997 5.657 5.273 1.00 97.06 80 MET A CA 1
ATOM 672 C C . MET A 1 80 ? -3.595 6.491 4.056 1.00 97.06 80 MET A C 1
ATOM 674 O O . MET A 1 80 ? -3.547 5.982 2.934 1.00 97.06 80 MET A O 1
ATOM 678 N N . THR A 1 81 ? -3.295 7.771 4.259 1.00 97.00 81 THR A N 1
ATOM 679 C CA . THR A 1 81 ? -2.830 8.658 3.182 1.00 97.00 81 THR A CA 1
ATOM 680 C C . THR A 1 81 ? -1.580 9.415 3.605 1.00 97.00 81 THR A C 1
ATOM 682 O O . THR A 1 81 ? -1.204 9.388 4.773 1.00 97.00 81 THR A O 1
ATOM 685 N N . SER A 1 82 ? -0.950 10.122 2.671 1.00 96.19 82 SER A N 1
ATOM 686 C CA . SER A 1 82 ? 0.129 11.070 2.977 1.00 96.19 82 SER A CA 1
ATOM 687 C C . SER A 1 82 ? -0.286 12.196 3.931 1.00 96.19 82 SER A C 1
ATOM 689 O O . SER A 1 82 ? 0.575 12.812 4.547 1.00 96.19 82 SER A O 1
ATOM 691 N N . GLU A 1 83 ? -1.585 12.474 4.046 1.00 97.00 83 GLU A N 1
ATOM 692 C CA . GLU A 1 83 ? -2.129 13.618 4.789 1.00 97.00 83 GLU A CA 1
ATOM 693 C C . GLU A 1 83 ? -2.808 13.207 6.099 1.00 97.00 83 GLU A C 1
ATOM 695 O O . GLU A 1 83 ? -2.903 13.998 7.031 1.00 97.00 83 GLU A O 1
ATOM 700 N N . ASN A 1 84 ? -3.286 11.964 6.182 1.00 95.88 84 ASN A N 1
ATOM 701 C CA . ASN A 1 84 ? -4.097 11.479 7.291 1.00 95.88 84 ASN A CA 1
ATOM 702 C C . ASN A 1 84 ? -3.588 10.131 7.798 1.00 95.88 84 ASN A C 1
ATOM 704 O O . ASN A 1 84 ? -3.298 9.225 7.007 1.00 95.88 84 ASN A O 1
ATOM 708 N N . LYS A 1 85 ? -3.572 9.986 9.131 1.00 94.94 85 LYS A N 1
ATOM 709 C CA . LYS A 1 85 ? -3.350 8.704 9.814 1.00 94.94 85 LYS A CA 1
ATOM 710 C C . LYS A 1 85 ? -4.396 7.672 9.386 1.00 94.94 85 LYS A C 1
ATOM 712 O O . LYS A 1 85 ? -5.444 8.019 8.842 1.00 94.94 85 LYS A O 1
ATOM 717 N N . LEU A 1 86 ? -4.108 6.403 9.668 1.00 96.94 86 LEU A N 1
ATOM 718 C CA . LEU A 1 86 ? -5.022 5.310 9.368 1.00 96.94 86 LEU A CA 1
ATOM 719 C C . LEU A 1 86 ? -6.407 5.552 9.976 1.00 96.94 86 LEU A C 1
ATOM 721 O O . LEU A 1 86 ? -6.546 5.789 11.175 1.00 96.94 86 LEU A O 1
ATOM 725 N N . ASN A 1 87 ? -7.421 5.426 9.128 1.00 97.12 87 ASN A N 1
ATOM 726 C CA . ASN A 1 87 ? -8.824 5.396 9.499 1.00 97.12 87 ASN A CA 1
ATOM 727 C C . ASN A 1 87 ? -9.417 4.030 9.135 1.00 97.12 87 ASN A C 1
ATOM 729 O O . ASN A 1 87 ? -9.171 3.523 8.037 1.00 97.12 87 ASN A O 1
ATOM 733 N N . ARG A 1 88 ? -10.214 3.454 10.041 1.00 97.69 88 ARG A N 1
ATOM 734 C CA . ARG A 1 88 ? -10.953 2.213 9.802 1.00 97.69 88 ARG A CA 1
ATOM 735 C C . ARG A 1 88 ? -12.432 2.500 9.638 1.00 97.69 88 ARG A C 1
ATOM 737 O O . ARG A 1 88 ? -13.028 3.216 10.438 1.00 97.69 88 ARG A O 1
ATOM 744 N N . THR A 1 89 ? -13.039 1.835 8.667 1.00 98.06 89 THR A N 1
ATOM 745 C CA . THR A 1 89 ? -14.491 1.701 8.576 1.00 98.06 89 THR A CA 1
ATOM 746 C C . THR A 1 89 ? -14.919 0.244 8.724 1.00 98.06 89 THR A C 1
ATOM 748 O O . THR A 1 89 ? -14.197 -0.666 8.311 1.00 98.06 89 THR A O 1
ATOM 751 N N . MET A 1 90 ? -16.082 0.032 9.337 1.00 97.50 90 MET A N 1
ATOM 752 C CA . MET A 1 90 ? -16.790 -1.248 9.400 1.00 97.50 90 MET A CA 1
ATOM 753 C C . MET A 1 90 ? -18.221 -1.015 8.919 1.00 97.50 90 MET A C 1
ATOM 755 O O . MET A 1 90 ? -18.879 -0.104 9.423 1.00 97.50 90 MET A O 1
ATOM 759 N N . GLU A 1 91 ? -18.683 -1.760 7.911 1.00 96.38 91 GLU A N 1
ATOM 760 C CA . GLU A 1 91 ? -19.969 -1.493 7.233 1.00 96.38 91 GLU A CA 1
ATOM 761 C C . GLU A 1 91 ? -20.121 -0.020 6.799 1.00 96.38 91 GLU A C 1
ATOM 763 O O . GLU A 1 91 ? -21.157 0.619 6.984 1.00 96.38 91 GLU A O 1
ATOM 768 N N . GLY A 1 92 ? -19.030 0.572 6.298 1.00 94.94 92 GLY A N 1
ATOM 769 C CA . GLY A 1 92 ? -18.986 1.972 5.863 1.00 94.94 92 GLY A CA 1
ATOM 770 C C . GLY A 1 92 ? -18.996 3.016 6.989 1.00 94.94 92 GLY A C 1
ATOM 771 O O . GLY A 1 92 ? -18.879 4.207 6.707 1.00 94.94 92 GLY A O 1
ATOM 772 N N . 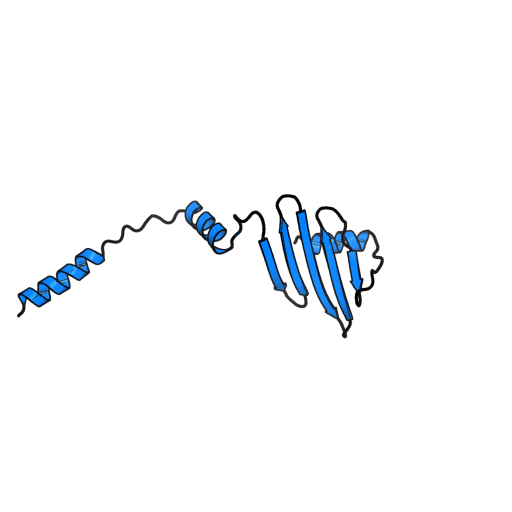LYS A 1 93 ? -19.083 2.612 8.263 1.00 97.00 93 LYS A N 1
ATOM 773 C CA . LYS A 1 93 ? -19.065 3.525 9.416 1.00 97.00 93 LYS A CA 1
ATOM 774 C C . LYS A 1 93 ? -17.668 3.629 10.007 1.00 97.00 93 LYS A C 1
ATOM 776 O O . LYS A 1 93 ? -17.011 2.612 10.210 1.00 97.00 93 LYS A O 1
ATOM 781 N N . SER A 1 94 ? -17.225 4.850 10.305 1.00 96.44 94 SER A N 1
ATOM 782 C CA . SER A 1 94 ? -15.932 5.095 10.955 1.00 96.44 94 SER A CA 1
ATOM 783 C C . SER A 1 94 ? -15.884 4.466 12.349 1.00 96.44 94 SER A C 1
ATOM 785 O O . SER A 1 94 ? -16.830 4.601 13.126 1.00 96.44 94 SER A O 1
ATOM 787 N N . VAL A 1 95 ? -14.779 3.791 12.665 1.00 96.44 95 VAL A N 1
ATOM 788 C CA . VAL A 1 95 ? -14.544 3.140 13.957 1.00 96.44 95 VAL A CA 1
ATOM 789 C C . VAL A 1 95 ? -13.320 3.755 14.613 1.00 96.44 95 VAL A C 1
ATOM 791 O O . VAL A 1 95 ? -12.242 3.821 14.022 1.00 96.44 95 VAL A O 1
ATOM 794 N N . ARG A 1 96 ? -13.471 4.178 15.871 1.00 95.31 96 ARG A N 1
ATOM 795 C CA . ARG A 1 96 ? -12.354 4.706 16.652 1.00 95.31 96 ARG A CA 1
ATOM 796 C C . ARG A 1 96 ? -11.421 3.569 17.060 1.00 95.31 96 ARG A C 1
ATOM 798 O O . ARG A 1 96 ? -11.840 2.610 17.700 1.00 95.31 96 ARG A O 1
ATOM 805 N N . LEU A 1 97 ? -10.148 3.720 16.719 1.00 96.31 97 LEU A N 1
ATOM 806 C CA . LEU A 1 97 ? -9.067 2.833 17.133 1.00 96.31 97 LEU A CA 1
ATOM 807 C C . LEU A 1 97 ? -8.207 3.529 18.193 1.00 96.31 97 LEU A C 1
ATOM 809 O O . LEU A 1 97 ? -8.161 4.758 18.252 1.00 96.31 97 LEU A O 1
ATOM 813 N N . SER A 1 98 ? -7.525 2.748 19.031 1.00 97.06 98 SER A N 1
ATOM 814 C CA . SER A 1 98 ? -6.472 3.284 19.894 1.00 97.06 98 SER A CA 1
ATOM 815 C C . SER A 1 98 ? -5.242 3.658 19.065 1.00 97.06 98 SER A C 1
ATOM 817 O O . SER A 1 98 ? -4.980 3.058 18.020 1.00 97.06 98 SER A O 1
ATOM 819 N N . ASP A 1 99 ? -4.430 4.588 19.568 1.00 95.50 99 ASP A N 1
ATOM 820 C CA . ASP A 1 99 ? -3.203 5.021 18.887 1.00 95.50 99 ASP A CA 1
ATOM 821 C C . ASP A 1 99 ? -2.226 3.863 18.631 1.00 95.50 99 ASP A C 1
ATOM 823 O O . ASP A 1 99 ? -1.585 3.798 17.581 1.00 95.50 99 ASP A O 1
ATOM 827 N N . SER A 1 100 ? -2.159 2.897 19.554 1.00 96.19 100 SER A N 1
ATOM 828 C CA . SER A 1 100 ? -1.349 1.684 19.395 1.00 96.19 100 SER A CA 1
ATOM 829 C C . SER A 1 100 ? -1.764 0.861 18.172 1.00 96.19 100 SER A C 1
ATOM 831 O O . SER A 1 100 ? -0.912 0.429 17.394 1.00 96.19 100 SER A O 1
ATOM 833 N N . ILE A 1 101 ? -3.071 0.685 17.965 1.00 95.75 101 ILE A N 1
ATOM 834 C CA . ILE A 1 101 ? -3.623 -0.078 16.844 1.00 95.75 101 ILE A CA 1
ATOM 835 C C . ILE A 1 101 ? -3.490 0.702 15.534 1.00 95.75 101 ILE A C 1
ATOM 837 O O . ILE A 1 101 ? -3.156 0.108 14.509 1.00 95.75 101 ILE A O 1
ATOM 841 N N . ILE A 1 102 ? -3.678 2.027 15.565 1.00 95.81 102 ILE A N 1
ATOM 842 C CA . ILE A 1 102 ? -3.439 2.904 14.409 1.00 95.81 102 ILE A CA 1
ATOM 843 C C . ILE A 1 102 ? -2.002 2.738 13.915 1.00 95.81 102 ILE A C 1
ATOM 845 O O . ILE A 1 102 ? -1.794 2.506 12.725 1.00 95.81 102 ILE A O 1
ATOM 849 N N . ASN A 1 103 ? -1.014 2.801 14.811 1.00 93.94 103 ASN A N 1
ATOM 850 C CA . ASN A 1 103 ? 0.394 2.660 14.439 1.00 93.94 103 ASN A CA 1
ATOM 851 C C . ASN A 1 103 ? 0.711 1.258 13.902 1.00 93.94 103 ASN A C 1
ATOM 853 O O . ASN A 1 103 ? 1.325 1.130 12.843 1.00 93.94 103 ASN A O 1
ATOM 857 N N . LEU A 1 104 ? 0.250 0.205 14.587 1.00 94.19 104 LEU A N 1
ATOM 858 C CA . LEU A 1 104 ? 0.462 -1.180 14.159 1.00 94.19 104 LEU A CA 1
ATOM 859 C C . LEU A 1 104 ? -0.095 -1.435 12.752 1.00 94.19 104 LEU A C 1
ATOM 861 O O . LEU A 1 104 ? 0.584 -2.003 11.896 1.00 94.19 104 LEU A O 1
ATOM 865 N N . TYR A 1 105 ? -1.333 -1.012 12.495 1.00 94.12 105 TYR A N 1
ATOM 866 C CA . TYR A 1 105 ? -1.974 -1.254 11.206 1.00 94.12 105 TYR A CA 1
ATOM 867 C C . TYR A 1 105 ? -1.438 -0.347 10.099 1.00 94.12 105 TYR A C 1
ATOM 869 O O . TYR A 1 105 ? -1.337 -0.809 8.966 1.00 94.12 105 TYR A O 1
ATOM 877 N N . SER A 1 106 ? -1.022 0.882 10.418 1.00 93.12 106 SER A N 1
ATOM 878 C CA . SER A 1 106 ? -0.332 1.765 9.466 1.00 93.12 106 SER A CA 1
ATOM 879 C C . SER A 1 106 ? 0.965 1.126 8.965 1.00 93.12 106 SER A C 1
ATOM 881 O O . SER A 1 106 ? 1.206 1.081 7.762 1.00 93.12 106 SER A O 1
ATOM 883 N N . ASN A 1 107 ? 1.756 0.543 9.871 1.00 89.88 107 ASN A N 1
ATOM 884 C CA . ASN A 1 107 ? 2.987 -0.163 9.507 1.00 89.88 107 ASN A CA 1
ATOM 885 C C . ASN A 1 107 ? 2.703 -1.401 8.650 1.00 89.88 107 ASN A C 1
ATOM 887 O O . ASN A 1 107 ? 3.407 -1.655 7.682 1.00 89.88 107 ASN A O 1
ATOM 891 N N . SER A 1 108 ? 1.626 -2.131 8.951 1.00 87.62 108 SER A N 1
ATOM 892 C CA . SER A 1 108 ? 1.203 -3.290 8.159 1.00 87.62 108 SER A CA 1
ATOM 893 C C . SER A 1 108 ? 0.720 -2.941 6.743 1.00 87.62 108 SER A C 1
ATOM 895 O O . SER A 1 108 ? 0.672 -3.839 5.906 1.00 87.62 108 SER A O 1
ATOM 897 N N . LEU A 1 109 ? 0.315 -1.696 6.472 1.00 88.00 109 LEU A N 1
ATOM 898 C CA . LEU A 1 109 ? -0.052 -1.238 5.124 1.00 88.00 109 LEU A CA 1
ATOM 899 C C . LEU A 1 109 ? 1.167 -0.905 4.255 1.00 88.00 109 LEU A C 1
ATOM 901 O O . LEU A 1 109 ? 1.043 -0.871 3.034 1.00 88.00 109 LEU A O 1
ATOM 905 N N . ASN A 1 110 ? 2.306 -0.629 4.889 1.00 74.12 110 ASN A N 1
ATOM 906 C CA . ASN A 1 110 ? 3.554 -0.216 4.251 1.00 74.12 110 ASN A CA 1
ATOM 907 C C . ASN A 1 110 ? 4.662 -1.281 4.387 1.00 74.12 110 ASN A C 1
ATOM 909 O O . ASN A 1 110 ? 5.839 -0.960 4.237 1.00 74.12 110 ASN A O 1
ATOM 913 N N . SER A 1 111 ? 4.295 -2.519 4.731 1.00 59.22 111 SER A N 1
ATOM 914 C CA . SER A 1 111 ? 5.210 -3.652 4.902 1.00 59.22 111 SER A CA 1
ATOM 915 C C . SER A 1 111 ? 4.954 -4.745 3.880 1.00 59.22 111 SER A C 1
ATOM 917 O O . SER A 1 111 ? 3.812 -4.840 3.380 1.00 59.22 111 SER A O 1
#

Sequence (111 aa):
MFIKKFLFLFCFYLVSCSQIKPINSELIIEKSISAYGWDKKNFSITFDFRDYKYKLIRKPVFFSFQRSKVNEGIAIVDVMTSENKLNRTMEGKSVRLSDSIINLYSNSLNS

Foldseek 3Di:
DVVVVVVVVVVVVVVPPDDPDPDDPVVVVVVVCVVVVVVDQWDKDWDDDPQWIWIWTGHNQKIKTKIWGQDPNWIWIWIDMPVDFIWIDIPNHTDDDDPVVSVVVSVVSVD

Radius of gyration: 25.95 Å; chains: 1; bounding box: 45×42×79 Å

Secondary structure (DSSP, 8-state):
-HHHHHHHHHHHHHHT--------HHHHHHHHHHHHTTT-SSEEEEEEETTEEEEEEEETTEEEEEEEEEETTEEEEEEEESSS--EEEETTEEE---HHHHHHHHHHH--

pLDDT: mean 88.65, std 10.6, range [57.78, 98.06]